Protein AF-A0A0S3RSI2-F1 (afdb_monomer)

Nearest PDB structures (foldseek):
  2rn7-assembly1_A  TM=2.345E-01  e=8.638E+00  Shigella flexneri

Mean predicted aligned error: 16.17 Å

Sequence (82 aa):
MVAKEAMKDDIFAIGNLAMRCLRLNGRKRPTMKEVSLELEALRKVQNSLQIKHDDEYPTTDIVEECTDERMPLCSEQDSTSF

Foldseek 3Di:
DPVVVLVVVLVVLVVVLVVLCPDPPPVSRDDVVVVVVSVVVSVVVVVVVDDDDPDDDDDPPPDDDDDDDDDDDDDDDDDDDD

Organism: NCBI:txid157739

pLDDT: mean 71.04, std 21.65, range [37.09, 98.44]

Solvent-accessible surface area (backbone atoms only — not comparable to full-atom values): 5632 Å² total; per-residue (Å²): 143,60,76,75,55,61,59,49,54,54,54,51,52,53,51,54,51,51,54,36,61,66,39,87,54,66,91,70,27,71,50,69,70,56,52,52,52,52,53,50,54,56,51,50,60,54,56,76,71,51,74,86,76,93,67,94,73,79,82,81,72,89,72,88,77,92,77,88,84,80,81,87,76,82,85,81,86,77,90,85,81,138

Structure (mmCIF, N/CA/C/O backbone):
data_AF-A0A0S3RSI2-F1
#
_entry.id   AF-A0A0S3RSI2-F1
#
loop_
_atom_site.group_PDB
_atom_site.id
_atom_site.type_symbol
_atom_site.label_atom_id
_atom_site.label_alt_id
_atom_site.label_comp_id
_atom_site.label_asym_id
_atom_site.label_entity_id
_atom_site.label_seq_id
_atom_site.pdbx_PDB_ins_code
_atom_site.Cartn_x
_atom_site.Cartn_y
_atom_site.Cartn_z
_atom_site.occupancy
_atom_site.B_iso_or_equiv
_atom_site.auth_seq_id
_atom_site.auth_comp_id
_atom_site.auth_asym_id
_atom_site.auth_atom_id
_atom_site.pdbx_PDB_model_num
ATOM 1 N N . MET A 1 1 ? 10.998 -0.525 -25.193 1.00 41.06 1 MET A N 1
ATOM 2 C C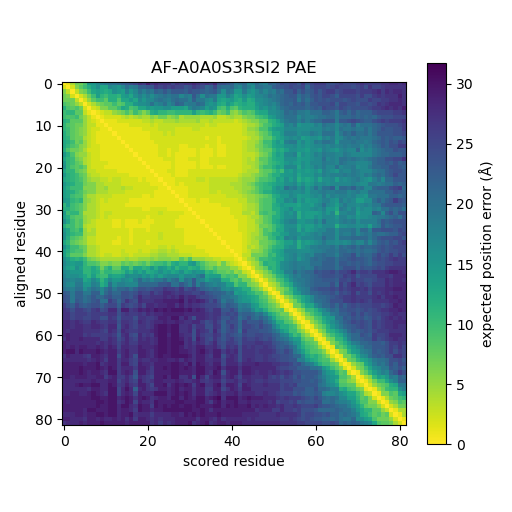A . MET A 1 1 ? 9.569 -0.626 -24.828 1.00 41.06 1 MET A CA 1
ATOM 3 C C . MET A 1 1 ? 9.498 -1.300 -23.463 1.00 41.06 1 MET A C 1
ATOM 5 O O . MET A 1 1 ? 9.307 -2.494 -23.422 1.00 41.06 1 MET A O 1
ATOM 9 N N . VAL A 1 2 ? 9.820 -0.589 -22.374 1.00 51.03 2 VAL A N 1
ATOM 10 C CA . VAL A 1 2 ? 9.805 -1.157 -20.998 1.00 51.03 2 VAL A CA 1
ATOM 11 C C . VAL A 1 2 ? 9.504 -0.057 -19.963 1.00 51.03 2 VAL A C 1
ATOM 13 O O . VAL A 1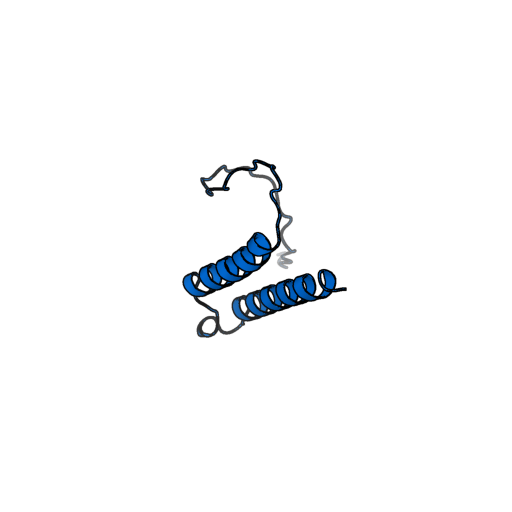 2 ? 8.755 -0.274 -19.023 1.00 51.03 2 VAL A O 1
ATOM 16 N N . ALA A 1 3 ? 9.969 1.180 -20.189 1.00 54.47 3 ALA A N 1
ATOM 17 C CA . ALA A 1 3 ? 9.755 2.292 -19.250 1.00 54.47 3 ALA A CA 1
ATOM 18 C C . ALA A 1 3 ? 8.279 2.703 -19.040 1.00 54.47 3 ALA A C 1
ATOM 20 O O . ALA A 1 3 ? 7.927 3.227 -17.990 1.00 54.47 3 ALA A O 1
ATOM 21 N N . LYS A 1 4 ? 7.399 2.472 -20.027 1.00 54.38 4 LYS A N 1
ATOM 22 C CA . LYS A 1 4 ? 5.981 2.865 -19.934 1.00 54.38 4 LYS A CA 1
ATOM 23 C C . LYS A 1 4 ? 5.116 1.890 -19.131 1.00 54.38 4 LYS A C 1
ATOM 25 O O . LYS A 1 4 ? 4.009 2.269 -18.770 1.00 54.38 4 LYS A O 1
ATOM 30 N N . GLU A 1 5 ? 5.559 0.652 -18.921 1.00 55.75 5 GLU A N 1
ATOM 31 C CA . GLU A 1 5 ? 4.790 -0.356 -18.173 1.00 55.75 5 GLU A CA 1
ATOM 32 C C . GLU A 1 5 ? 5.083 -0.264 -16.678 1.00 55.75 5 GLU A C 1
ATOM 34 O O . GLU A 1 5 ? 4.142 -0.134 -15.905 1.00 55.75 5 GLU A O 1
ATOM 39 N N . ALA A 1 6 ? 6.359 -0.137 -16.295 1.00 58.34 6 ALA A N 1
ATOM 40 C CA . ALA A 1 6 ? 6.756 0.071 -14.899 1.00 58.34 6 ALA A CA 1
ATOM 41 C C . ALA A 1 6 ? 6.049 1.282 -14.254 1.00 58.34 6 ALA A C 1
ATOM 43 O O . ALA A 1 6 ? 5.537 1.196 -13.144 1.00 58.34 6 ALA A O 1
ATOM 44 N N . MET A 1 7 ? 5.915 2.389 -14.995 1.00 68.06 7 MET A N 1
ATOM 45 C CA . MET A 1 7 ? 5.228 3.591 -14.507 1.00 68.06 7 MET A CA 1
ATOM 46 C C . MET A 1 7 ? 3.709 3.398 -14.322 1.00 68.06 7 MET A C 1
ATOM 48 O O . MET A 1 7 ? 3.091 4.110 -13.534 1.00 68.06 7 MET A O 1
ATOM 52 N N . LYS A 1 8 ? 3.078 2.458 -15.040 1.00 74.62 8 LYS A N 1
ATOM 53 C CA . LYS A 1 8 ? 1.641 2.167 -14.885 1.00 74.62 8 LYS A CA 1
ATOM 54 C C . LYS A 1 8 ? 1.369 1.329 -13.640 1.00 74.62 8 LYS A C 1
ATOM 56 O O . LYS A 1 8 ? 0.359 1.562 -12.976 1.00 74.62 8 LYS A O 1
ATOM 61 N N . ASP A 1 9 ? 2.265 0.402 -13.324 1.00 83.44 9 ASP A N 1
ATOM 62 C CA . ASP A 1 9 ? 2.122 -0.490 -12.174 1.00 83.44 9 ASP A CA 1
ATOM 63 C C . ASP A 1 9 ? 2.230 0.281 -10.851 1.00 83.44 9 ASP A C 1
ATOM 65 O O . ASP A 1 9 ? 1.418 0.065 -9.949 1.00 83.44 9 ASP A O 1
ATOM 69 N N . ASP A 1 10 ? 3.131 1.266 -10.772 1.00 85.19 10 ASP A N 1
ATOM 70 C CA . ASP A 1 10 ? 3.266 2.145 -9.602 1.00 85.19 10 ASP A CA 1
ATOM 71 C C . ASP A 1 10 ? 1.995 2.972 -9.355 1.00 85.19 10 ASP A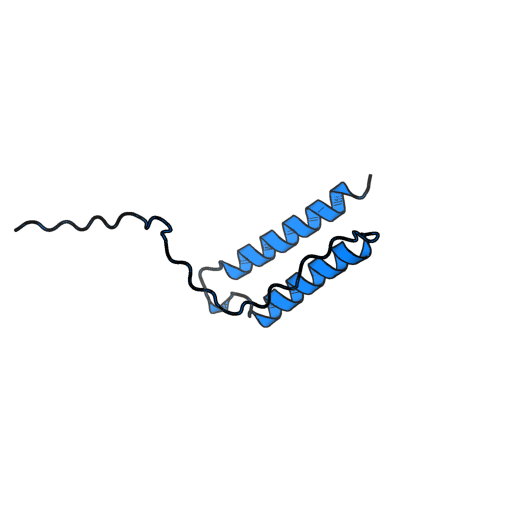 C 1
ATOM 73 O O . ASP A 1 10 ? 1.496 3.053 -8.230 1.00 85.19 10 ASP A O 1
ATOM 77 N N . ILE A 1 11 ? 1.414 3.547 -10.415 1.00 89.12 11 ILE A N 1
ATOM 78 C CA . ILE A 1 11 ? 0.160 4.311 -10.325 1.00 89.12 11 ILE A CA 1
ATOM 79 C C . ILE A 1 11 ? -0.975 3.412 -9.820 1.00 89.12 11 ILE A C 1
ATOM 81 O O . ILE A 1 11 ? -1.765 3.824 -8.966 1.00 89.12 11 ILE A O 1
ATOM 85 N N . PHE A 1 12 ? -1.053 2.176 -10.316 1.00 92.25 12 PHE A N 1
ATOM 86 C CA . PHE A 1 12 ? -2.068 1.222 -9.882 1.00 92.25 12 PHE A CA 1
ATOM 87 C C . PHE A 1 12 ? -1.877 0.808 -8.417 1.00 92.25 12 PHE A C 1
ATOM 89 O O . PHE A 1 12 ? -2.847 0.752 -7.657 1.00 92.25 12 PHE A O 1
ATOM 96 N N . ALA A 1 13 ? -0.636 0.577 -7.987 1.00 93.06 13 ALA A N 1
ATOM 97 C CA . ALA A 1 13 ? -0.316 0.251 -6.602 1.00 93.06 13 ALA A CA 1
ATOM 98 C C . ALA A 1 13 ? -0.703 1.387 -5.640 1.00 93.06 13 ALA A C 1
ATOM 100 O O . ALA A 1 13 ? -1.402 1.145 -4.651 1.00 93.06 13 ALA A O 1
ATOM 101 N N . ILE A 1 14 ? -0.353 2.636 -5.969 1.00 93.44 14 ILE A N 1
ATOM 102 C CA . ILE A 1 14 ? -0.733 3.820 -5.180 1.00 93.44 14 ILE A CA 1
ATOM 103 C C . ILE A 1 14 ? -2.259 3.976 -5.138 1.00 93.44 14 ILE A C 1
ATOM 105 O O . ILE A 1 14 ? -2.829 4.211 -4.070 1.00 93.44 14 ILE A O 1
ATOM 109 N N . GLY A 1 15 ? -2.942 3.796 -6.273 1.00 96.31 15 GLY A N 1
ATOM 110 C CA . GLY A 1 15 ? -4.404 3.845 -6.346 1.00 96.31 15 GLY A CA 1
ATOM 111 C C . GLY A 1 15 ? -5.076 2.802 -5.445 1.00 96.31 15 GLY A C 1
ATOM 112 O O . GLY A 1 15 ? -5.997 3.122 -4.690 1.00 96.31 15 GLY A O 1
ATOM 113 N N . ASN A 1 16 ? -4.574 1.566 -5.445 1.00 96.69 16 ASN A N 1
ATOM 114 C CA . ASN A 1 16 ? -5.070 0.501 -4.570 1.00 96.69 16 ASN A CA 1
ATOM 115 C C . ASN A 1 16 ? -4.809 0.783 -3.087 1.00 96.69 16 ASN A C 1
ATOM 117 O O . ASN A 1 16 ? -5.645 0.463 -2.234 1.00 96.69 16 ASN A O 1
ATOM 121 N N . LEU A 1 17 ? -3.660 1.379 -2.762 1.00 97.12 17 LEU A N 1
ATOM 122 C CA . LEU A 1 17 ? -3.351 1.817 -1.406 1.00 97.12 17 LEU A CA 1
ATOM 123 C C . LEU A 1 17 ? -4.332 2.908 -0.949 1.00 97.12 17 LEU A C 1
ATOM 125 O O . LEU A 1 17 ? -4.954 2.763 0.106 1.00 97.12 17 LEU A O 1
ATOM 129 N N . ALA A 1 18 ? -4.574 3.928 -1.777 1.00 97.81 18 ALA A N 1
ATOM 130 C CA . ALA A 1 18 ? -5.552 4.980 -1.498 1.00 97.81 18 ALA A CA 1
ATOM 131 C C . ALA A 1 18 ? -6.969 4.413 -1.297 1.00 97.81 18 ALA A C 1
ATOM 133 O O . ALA A 1 18 ? -7.645 4.757 -0.325 1.00 97.81 18 ALA A O 1
ATOM 134 N N . MET A 1 19 ? -7.400 3.473 -2.146 1.00 97.75 19 MET A N 1
ATOM 135 C CA . MET A 1 19 ? -8.703 2.813 -2.011 1.00 97.75 19 MET A CA 1
ATOM 136 C C . MET A 1 19 ? -8.846 2.080 -0.669 1.00 97.75 19 MET A C 1
ATOM 138 O O . MET A 1 19 ? -9.914 2.106 -0.051 1.00 97.75 19 MET A O 1
ATOM 142 N N . ARG A 1 20 ? -7.778 1.435 -0.180 1.00 97.94 20 ARG A N 1
ATOM 143 C CA . ARG A 1 20 ? -7.777 0.793 1.144 1.00 97.94 20 ARG A CA 1
ATOM 144 C C . ARG A 1 20 ? -7.841 1.813 2.282 1.00 97.94 20 ARG A C 1
ATOM 146 O O . ARG A 1 20 ? -8.582 1.578 3.238 1.00 97.94 20 ARG A O 1
ATOM 153 N N . CYS A 1 21 ? -7.137 2.938 2.172 1.00 98.06 21 CYS A N 1
ATOM 154 C CA . CYS A 1 21 ? -7.177 4.028 3.154 1.00 98.06 21 CYS A CA 1
ATOM 155 C C . CYS A 1 21 ? -8.557 4.699 3.242 1.00 98.06 21 CYS A C 1
ATOM 157 O O . CYS A 1 21 ? -9.003 5.055 4.331 1.00 98.06 21 CYS A O 1
ATOM 159 N N . LEU A 1 22 ? -9.271 4.809 2.119 1.00 98.06 22 LEU A N 1
ATOM 160 C CA . LEU A 1 22 ? -10.587 5.453 2.029 1.00 98.06 22 LEU A CA 1
ATOM 161 C C . LEU A 1 22 ? -11.771 4.520 2.349 1.00 98.06 22 LEU A C 1
ATOM 163 O O . LEU A 1 22 ? -12.929 4.897 2.172 1.00 98.06 22 LEU A O 1
ATOM 167 N N . ARG A 1 23 ? -11.527 3.299 2.848 1.00 97.75 23 ARG A N 1
ATOM 168 C CA . ARG A 1 23 ? -12.605 2.366 3.221 1.00 97.75 23 ARG A CA 1
ATOM 169 C C . ARG A 1 23 ? -13.556 2.988 4.249 1.00 97.75 23 ARG A C 1
ATOM 171 O O . ARG A 1 23 ? -13.119 3.514 5.273 1.00 97.75 23 ARG A O 1
ATOM 178 N N . LEU A 1 24 ? -14.865 2.847 4.024 1.00 97.06 24 LEU A N 1
ATOM 179 C CA . LEU A 1 24 ? -15.904 3.343 4.942 1.00 97.06 24 LEU A CA 1
ATOM 180 C C . LEU A 1 24 ? -15.785 2.715 6.337 1.00 97.06 24 LEU A C 1
ATOM 182 O O . LEU A 1 24 ? -15.900 3.396 7.351 1.00 97.06 24 LEU A O 1
ATOM 186 N N . ASN A 1 25 ? -15.490 1.414 6.392 1.00 97.19 25 ASN A N 1
ATOM 187 C CA . ASN A 1 25 ? -15.203 0.739 7.651 1.00 97.19 25 ASN A CA 1
ATOM 188 C C . ASN A 1 25 ? -13.747 0.993 8.066 1.00 97.19 25 ASN A C 1
ATOM 190 O O . ASN A 1 25 ? -12.827 0.387 7.511 1.00 97.19 25 ASN A O 1
ATOM 194 N N . GLY A 1 26 ? -13.560 1.837 9.085 1.00 96.88 26 GLY A N 1
ATOM 195 C CA . GLY A 1 26 ? -12.248 2.202 9.625 1.00 96.88 26 GLY A CA 1
ATOM 196 C C . GLY A 1 26 ? -11.395 1.012 10.073 1.00 96.88 26 GLY A C 1
ATOM 197 O O . GLY A 1 26 ? -10.187 1.033 9.880 1.00 96.88 26 GLY A O 1
ATOM 198 N N . ARG A 1 27 ? -12.006 -0.079 10.559 1.00 96.94 27 ARG A N 1
ATOM 199 C CA . ARG A 1 27 ? -11.274 -1.294 10.977 1.00 96.94 27 ARG A CA 1
ATOM 200 C C . ARG A 1 27 ? -10.639 -2.055 9.812 1.00 96.94 27 ARG A C 1
ATOM 202 O O . ARG A 1 27 ? -9.816 -2.932 10.032 1.00 96.94 27 ARG A O 1
ATOM 209 N N . LYS A 1 28 ? -11.068 -1.770 8.580 1.00 97.31 28 LYS A N 1
ATOM 210 C CA . LYS A 1 28 ? -10.527 -2.367 7.353 1.00 97.31 28 LYS A CA 1
ATOM 211 C C . LYS A 1 28 ? -9.478 -1.484 6.676 1.00 97.31 28 LYS A C 1
ATOM 213 O O . LYS A 1 28 ? -8.977 -1.892 5.624 1.00 97.31 28 LYS A O 1
ATOM 218 N N . ARG A 1 29 ? -9.233 -0.277 7.202 1.00 98.44 29 ARG A N 1
ATOM 219 C CA . ARG A 1 29 ? -8.175 0.615 6.724 1.00 98.44 29 ARG A CA 1
ATOM 220 C C . ARG A 1 29 ? -6.826 0.071 7.200 1.00 98.44 29 ARG A C 1
ATOM 222 O O . ARG A 1 29 ? -6.767 -0.484 8.296 1.00 98.44 29 ARG A O 1
ATOM 229 N N . PRO A 1 30 ? -5.770 0.208 6.392 1.00 98.31 30 PRO A N 1
ATOM 230 C CA . PRO A 1 30 ? -4.429 -0.138 6.825 1.00 98.31 30 PRO A CA 1
ATOM 231 C C . PRO A 1 30 ? -3.988 0.784 7.965 1.00 98.31 30 PRO A C 1
ATOM 233 O O . PRO A 1 30 ? -4.453 1.919 8.099 1.00 98.31 30 PRO A O 1
ATOM 236 N N . THR A 1 31 ? -3.067 0.293 8.779 1.00 98.19 31 THR A N 1
ATOM 237 C CA . THR A 1 31 ? -2.353 1.109 9.760 1.00 98.19 31 THR A CA 1
ATOM 238 C C . THR A 1 31 ? -1.366 2.033 9.048 1.00 98.19 31 THR A C 1
ATOM 240 O O . THR A 1 31 ? -0.830 1.687 7.997 1.00 98.19 31 THR A O 1
ATOM 243 N N . MET A 1 32 ? -1.039 3.185 9.640 1.00 97.62 32 MET A N 1
ATOM 244 C CA . MET A 1 32 ? -0.017 4.071 9.061 1.00 97.62 32 MET A CA 1
ATOM 245 C C . MET A 1 32 ? 1.346 3.388 8.912 1.00 97.62 32 MET A C 1
ATOM 247 O O . MET A 1 32 ? 2.074 3.694 7.979 1.00 97.62 32 MET A O 1
ATOM 251 N N . LYS A 1 33 ? 1.668 2.406 9.765 1.00 97.81 33 LYS A N 1
ATOM 252 C CA . LYS A 1 33 ? 2.880 1.589 9.620 1.00 97.81 33 LYS A CA 1
ATOM 253 C C . LYS A 1 33 ? 2.884 0.799 8.307 1.00 97.81 33 LYS A C 1
ATOM 255 O O . LYS A 1 33 ? 3.904 0.759 7.630 1.00 97.81 33 LYS A O 1
ATOM 260 N N . GLU A 1 34 ? 1.759 0.182 7.952 1.00 97.75 34 GLU A N 1
ATOM 261 C CA . GLU A 1 34 ? 1.609 -0.550 6.687 1.00 97.75 34 GLU A CA 1
ATOM 262 C C . GLU A 1 34 ? 1.637 0.402 5.490 1.00 97.75 34 GLU A C 1
ATOM 264 O O . GLU A 1 34 ? 2.324 0.124 4.512 1.00 97.75 34 GLU A O 1
ATOM 269 N N . VAL A 1 35 ? 0.952 1.547 5.591 1.00 97.31 35 VAL A N 1
ATOM 270 C CA . VAL A 1 35 ? 0.952 2.579 4.542 1.00 97.31 35 VAL A CA 1
ATOM 271 C C . VAL A 1 35 ? 2.372 3.080 4.272 1.00 97.31 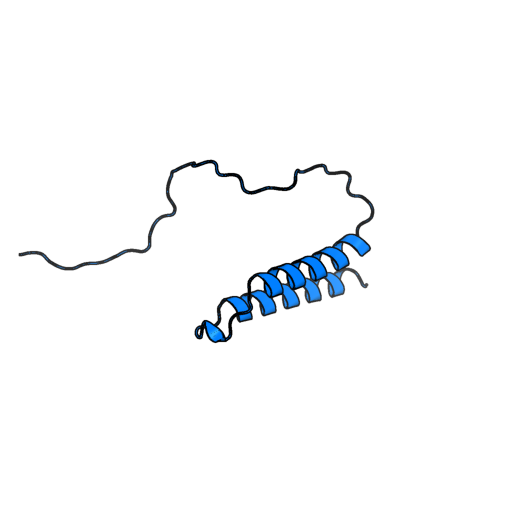35 VAL A C 1
ATOM 273 O O . VAL A 1 35 ? 2.796 3.118 3.119 1.00 97.31 35 VAL A O 1
ATOM 276 N N . SER A 1 36 ? 3.127 3.420 5.320 1.00 96.19 36 SER A N 1
ATOM 277 C CA . SER A 1 36 ? 4.507 3.894 5.188 1.00 96.19 36 SER A CA 1
ATOM 278 C C . SER A 1 36 ? 5.422 2.839 4.571 1.00 96.19 36 SER A C 1
ATOM 280 O O . SER A 1 36 ? 6.200 3.164 3.679 1.00 96.19 36 SER A O 1
ATOM 282 N N . LEU A 1 37 ? 5.301 1.577 4.999 1.00 95.94 37 LEU A N 1
ATOM 283 C CA . LEU A 1 37 ? 6.091 0.471 4.456 1.00 95.94 37 LEU A CA 1
ATOM 284 C C . LEU A 1 37 ? 5.838 0.283 2.952 1.00 95.94 37 LEU A C 1
ATOM 286 O O . LEU A 1 37 ? 6.773 0.106 2.174 1.00 95.94 37 LEU A O 1
ATOM 290 N N . GLU A 1 38 ? 4.573 0.322 2.540 1.00 95.00 38 GLU A N 1
ATOM 291 C CA . GLU A 1 38 ? 4.188 0.104 1.148 1.00 95.00 38 GLU A CA 1
ATOM 292 C C . GLU A 1 38 ? 4.639 1.256 0.241 1.00 95.00 38 GLU A C 1
ATOM 294 O O . GLU A 1 38 ? 5.172 1.020 -0.843 1.00 95.00 38 GLU A O 1
ATOM 299 N N . LEU A 1 39 ? 4.528 2.501 0.712 1.00 94.62 39 LEU A N 1
ATOM 300 C CA . LEU A 1 39 ? 5.050 3.667 -0.004 1.00 94.62 39 LEU A CA 1
ATOM 301 C C . LEU A 1 39 ? 6.581 3.655 -0.106 1.00 94.62 39 LEU A C 1
ATOM 303 O O . LEU A 1 39 ? 7.129 4.031 -1.143 1.00 94.62 39 LEU A O 1
ATOM 307 N N . GLU A 1 40 ? 7.286 3.210 0.935 1.00 93.12 40 GLU A N 1
AT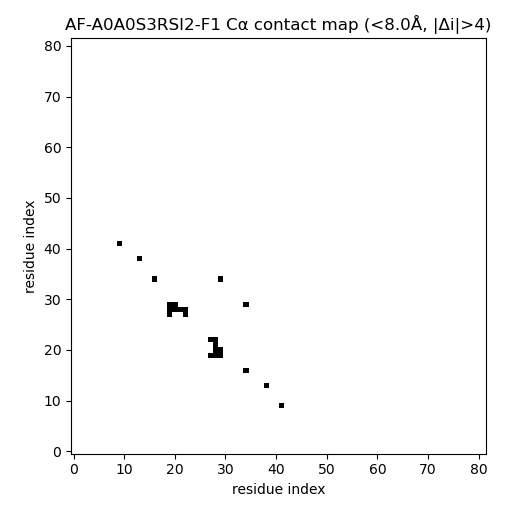OM 308 C CA . GLU A 1 40 ? 8.743 3.061 0.897 1.00 93.12 40 GLU A CA 1
ATOM 309 C C . GLU A 1 40 ? 9.171 2.005 -0.135 1.00 93.12 40 GLU A C 1
ATOM 311 O O . GLU A 1 40 ? 10.137 2.213 -0.875 1.00 93.12 40 GLU A O 1
ATOM 316 N N . ALA A 1 41 ? 8.435 0.894 -0.233 1.00 89.00 41 ALA A N 1
ATOM 317 C CA . ALA A 1 41 ? 8.691 -0.144 -1.227 1.00 89.00 41 ALA A CA 1
ATOM 318 C C . ALA A 1 41 ? 8.534 0.386 -2.662 1.00 89.00 41 ALA A C 1
ATOM 320 O O . ALA A 1 41 ? 9.413 0.154 -3.493 1.00 89.00 41 ALA A O 1
ATOM 321 N N . LEU A 1 42 ? 7.479 1.161 -2.931 1.00 87.25 42 LEU A N 1
ATOM 322 C CA . LEU A 1 42 ? 7.249 1.785 -4.240 1.00 87.25 42 LEU A CA 1
ATOM 323 C C . LEU A 1 42 ? 8.358 2.788 -4.602 1.00 87.25 42 LEU A C 1
ATOM 325 O O . LEU A 1 42 ? 8.872 2.777 -5.720 1.00 87.25 42 LEU A O 1
ATOM 329 N N . ARG A 1 43 ? 8.825 3.593 -3.635 1.00 82.81 43 ARG A N 1
ATOM 330 C CA . ARG A 1 43 ? 9.957 4.517 -3.842 1.00 82.81 43 ARG A CA 1
ATOM 331 C C . ARG A 1 43 ? 11.269 3.796 -4.171 1.00 82.81 43 ARG A C 1
ATOM 333 O O . ARG A 1 43 ? 12.044 4.279 -4.995 1.00 82.81 43 ARG A O 1
ATOM 340 N N . LYS A 1 44 ? 11.540 2.640 -3.554 1.00 73.12 44 LYS A N 1
ATOM 341 C CA . LYS A 1 44 ? 12.767 1.859 -3.815 1.00 73.12 44 LYS A CA 1
ATOM 342 C C . LYS A 1 44 ? 12.817 1.300 -5.237 1.00 73.12 44 LYS A C 1
ATOM 344 O O . LYS A 1 44 ? 13.894 1.289 -5.833 1.00 73.12 44 LYS A O 1
ATOM 349 N N . VAL A 1 45 ? 11.675 0.891 -5.794 1.00 66.19 45 VAL A N 1
ATOM 350 C CA . VAL A 1 45 ? 11.581 0.451 -7.197 1.00 66.19 45 VAL A CA 1
ATOM 351 C C . VAL A 1 45 ? 11.962 1.597 -8.136 1.00 66.19 45 VAL A C 1
ATOM 353 O O . VAL A 1 45 ? 12.798 1.414 -9.021 1.00 66.19 45 VAL A O 1
ATOM 356 N N . GLN A 1 46 ? 11.459 2.804 -7.874 1.00 62.19 46 GLN A N 1
ATOM 357 C CA . GLN A 1 46 ? 11.760 3.988 -8.677 1.00 62.19 46 GLN A CA 1
ATOM 358 C C . GLN A 1 46 ? 13.244 4.400 -8.598 1.00 62.19 46 GLN A C 1
ATOM 360 O O . GLN A 1 46 ? 13.858 4.689 -9.627 1.00 62.19 46 GLN A O 1
ATOM 365 N N . ASN A 1 47 ? 13.852 4.350 -7.406 1.00 59.03 47 ASN A N 1
ATOM 366 C CA . ASN A 1 47 ? 15.273 4.672 -7.214 1.00 59.03 47 ASN A CA 1
ATOM 367 C C . ASN A 1 47 ? 16.219 3.649 -7.861 1.00 59.03 47 ASN A C 1
ATOM 369 O O . ASN A 1 47 ? 17.312 4.016 -8.280 1.00 59.03 47 ASN A O 1
ATOM 373 N N . SER A 1 48 ? 15.811 2.381 -7.995 1.00 57.09 48 SER A N 1
ATOM 374 C CA . SER A 1 48 ? 16.610 1.367 -8.703 1.00 57.09 48 SER A CA 1
ATOM 375 C C . SER A 1 48 ? 16.715 1.610 -10.218 1.00 57.09 48 SER A C 1
ATOM 377 O O . SER A 1 48 ? 17.598 1.057 -10.871 1.00 57.09 48 SER A O 1
ATOM 379 N N . LEU A 1 49 ? 15.842 2.462 -10.770 1.00 56.53 49 LEU A N 1
ATOM 380 C CA . LEU A 1 49 ? 15.786 2.812 -12.191 1.00 56.53 49 LEU A CA 1
ATOM 381 C C . LEU A 1 49 ? 16.308 4.230 -12.489 1.00 56.53 49 LEU A C 1
ATOM 383 O O . LEU A 1 49 ? 16.475 4.577 -13.659 1.00 56.53 49 LEU A O 1
ATOM 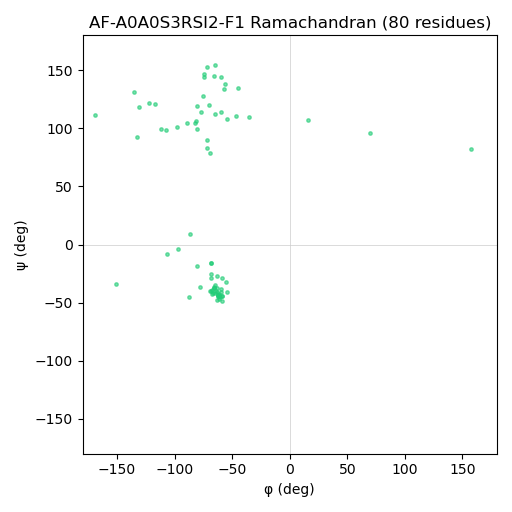387 N N . GLN A 1 50 ? 16.594 5.041 -11.464 1.00 52.84 50 GLN A N 1
ATOM 388 C CA . GLN A 1 50 ? 17.114 6.398 -11.624 1.00 52.84 50 GLN A CA 1
ATOM 389 C C . GLN A 1 50 ? 18.638 6.436 -11.463 1.00 52.84 50 GLN A C 1
ATOM 391 O O . GLN A 1 50 ? 19.195 6.446 -10.368 1.00 52.84 50 GLN A O 1
ATOM 396 N N . ILE A 1 51 ? 19.305 6.502 -12.619 1.00 58.62 51 ILE A N 1
ATOM 397 C CA . ILE A 1 51 ? 20.576 7.210 -12.799 1.00 58.62 51 ILE A CA 1
ATOM 398 C C . ILE A 1 51 ? 20.454 8.582 -12.118 1.00 58.62 51 ILE A C 1
ATOM 400 O O . ILE A 1 51 ? 19.434 9.247 -12.282 1.00 58.62 51 ILE A O 1
ATOM 404 N N . LYS A 1 52 ? 21.487 8.957 -11.353 1.00 47.22 52 LYS A N 1
ATOM 405 C CA . LYS A 1 52 ? 21.595 10.190 -10.560 1.00 47.22 52 LYS A CA 1
ATOM 406 C C . LYS A 1 52 ? 20.925 11.385 -11.241 1.00 47.22 52 LYS A C 1
ATOM 408 O O . LYS A 1 52 ? 21.440 11.893 -12.233 1.00 47.22 52 LYS A O 1
ATOM 413 N N . HIS A 1 53 ? 19.813 11.839 -10.679 1.00 47.31 53 HIS A N 1
ATOM 414 C CA . HIS A 1 53 ? 19.454 13.241 -10.781 1.00 47.31 53 HIS A CA 1
ATOM 415 C C . HIS A 1 53 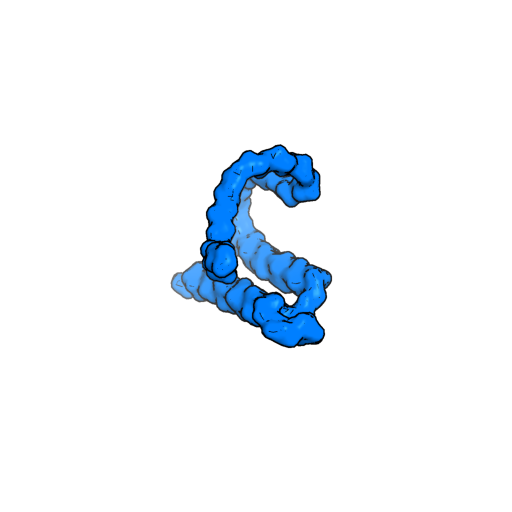? 20.107 13.927 -9.585 1.00 47.31 53 HIS A C 1
ATOM 417 O O . HIS A 1 53 ? 19.695 13.727 -8.442 1.00 47.31 53 HIS A O 1
ATOM 423 N N . ASP A 1 54 ? 21.194 14.646 -9.858 1.00 42.16 54 ASP A N 1
ATOM 424 C CA . ASP A 1 54 ? 21.748 15.639 -8.946 1.00 42.16 54 ASP A CA 1
ATOM 425 C C . ASP A 1 54 ? 20.758 16.810 -8.890 1.00 42.16 54 ASP A C 1
ATOM 427 O O . ASP A 1 54 ? 20.941 17.818 -9.558 1.00 42.16 54 ASP A O 1
ATOM 431 N N . ASP A 1 55 ? 19.679 16.647 -8.130 1.00 44.38 55 ASP A N 1
ATOM 432 C CA . ASP A 1 55 ? 18.796 17.741 -7.742 1.00 44.38 55 ASP A CA 1
ATOM 433 C C . ASP A 1 55 ? 18.546 17.616 -6.238 1.00 44.38 55 ASP A C 1
ATOM 435 O O . ASP A 1 55 ? 17.692 16.874 -5.750 1.00 44.38 55 ASP A O 1
ATOM 439 N N . GLU A 1 56 ? 19.392 18.325 -5.500 1.00 51.38 56 GLU A N 1
ATOM 440 C CA . GLU A 1 56 ? 19.236 18.644 -4.091 1.00 51.38 56 GLU A CA 1
ATOM 441 C C . GLU A 1 56 ? 17.877 19.323 -3.875 1.00 51.38 56 GLU A C 1
ATOM 443 O O . GLU A 1 56 ? 17.687 20.478 -4.245 1.00 51.38 56 GLU A O 1
ATOM 448 N N . TYR A 1 57 ? 16.929 18.611 -3.262 1.00 45.09 57 TYR A N 1
ATOM 449 C CA . TYR A 1 57 ? 15.805 19.224 -2.557 1.00 45.09 57 TYR A CA 1
ATOM 450 C C . TYR A 1 57 ? 15.608 18.521 -1.206 1.00 45.09 57 TYR A C 1
ATOM 452 O O . TYR A 1 57 ? 15.615 17.287 -1.154 1.00 45.09 57 TYR A O 1
ATOM 460 N N . PRO A 1 58 ? 15.478 19.273 -0.097 1.00 44.12 58 PRO A N 1
ATOM 461 C CA . PRO A 1 58 ? 15.643 18.745 1.249 1.00 44.12 58 PRO A CA 1
ATOM 462 C C . PRO A 1 58 ? 14.448 17.891 1.663 1.00 44.12 58 PRO A C 1
ATOM 464 O O . PRO A 1 58 ? 13.302 18.182 1.318 1.00 44.12 58 PRO A O 1
ATOM 467 N N . THR A 1 59 ? 14.728 16.861 2.458 1.00 46.50 59 THR A N 1
ATOM 468 C CA . THR A 1 59 ? 13.747 16.109 3.240 1.00 46.50 59 THR A CA 1
ATOM 469 C C . THR A 1 59 ? 12.827 17.092 3.962 1.00 46.50 59 THR A C 1
ATOM 471 O O . THR A 1 59 ? 13.266 17.799 4.864 1.00 46.50 59 THR A O 1
ATOM 474 N N . THR A 1 60 ? 11.557 17.172 3.563 1.00 42.25 60 THR A N 1
ATOM 475 C CA . THR A 1 60 ? 10.550 17.914 4.326 1.00 42.25 60 THR A CA 1
ATOM 476 C C . THR A 1 60 ? 10.239 17.119 5.590 1.00 42.25 60 THR A C 1
ATOM 478 O O . THR A 1 60 ? 9.283 16.341 5.634 1.00 42.25 60 THR A O 1
ATOM 481 N N . ASP A 1 61 ? 11.083 17.287 6.604 1.00 40.59 61 ASP A N 1
ATOM 482 C CA . ASP A 1 61 ? 10.669 17.156 7.991 1.00 40.59 61 ASP A CA 1
ATOM 483 C C . ASP A 1 61 ? 9.566 18.192 8.208 1.00 40.59 61 ASP A C 1
ATOM 485 O O . ASP A 1 61 ? 9.776 19.397 8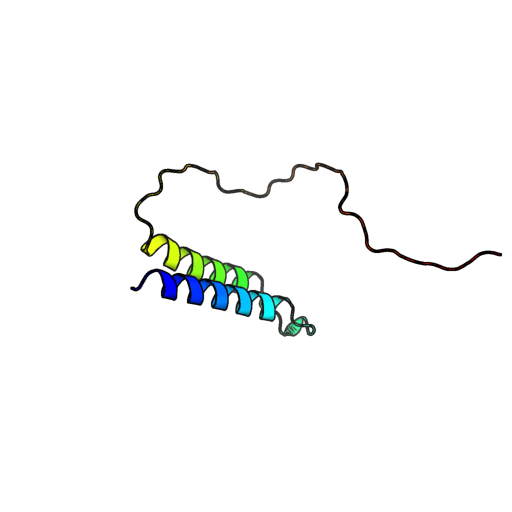.075 1.00 40.59 61 ASP A O 1
ATOM 489 N N . ILE A 1 62 ? 8.350 17.716 8.464 1.00 52.78 62 ILE A N 1
ATOM 490 C CA . ILE A 1 62 ? 7.234 18.577 8.834 1.00 52.78 62 ILE A CA 1
ATOM 491 C C . ILE A 1 62 ? 7.520 19.054 10.259 1.00 52.78 62 ILE A C 1
ATOM 493 O O . ILE A 1 62 ? 7.135 18.409 11.232 1.00 52.78 62 ILE A O 1
ATOM 497 N N . VAL A 1 63 ? 8.221 20.177 10.372 1.00 51.03 63 VAL A N 1
ATOM 498 C CA . VAL A 1 63 ? 8.127 21.081 11.515 1.00 51.03 63 VAL A CA 1
ATOM 499 C C . VAL A 1 63 ? 7.368 22.319 11.044 1.00 51.03 63 VAL A C 1
ATOM 501 O O . VAL A 1 63 ? 7.882 23.154 10.316 1.00 51.03 63 VAL A O 1
ATOM 504 N N . GLU A 1 64 ? 6.077 22.310 11.367 1.00 48.66 64 GLU A N 1
ATOM 505 C CA . GLU A 1 64 ? 5.191 23.446 11.644 1.00 48.66 64 GLU A CA 1
ATOM 506 C C . GLU A 1 64 ? 5.665 24.857 11.218 1.00 48.66 64 GLU A C 1
ATOM 508 O O . GLU A 1 64 ? 6.459 25.494 11.905 1.00 48.66 64 GLU A O 1
ATOM 513 N N . GLU A 1 65 ? 5.060 25.405 10.156 1.00 37.09 65 GLU A N 1
ATOM 514 C CA . GLU A 1 65 ? 4.912 26.856 9.980 1.00 37.09 65 GLU A CA 1
ATOM 515 C C . GLU A 1 65 ? 3.448 27.170 9.630 1.00 37.09 65 GLU A C 1
ATOM 517 O O . GLU A 1 65 ? 2.889 26.673 8.650 1.00 37.09 65 GLU A O 1
ATOM 522 N N . CYS A 1 66 ? 2.797 27.950 10.494 1.00 56.38 66 CYS A N 1
ATOM 523 C CA . CYS A 1 66 ? 1.397 28.339 10.382 1.00 56.38 66 CYS A CA 1
ATOM 524 C C . CYS A 1 66 ? 1.276 29.503 9.390 1.00 56.38 66 CYS A C 1
ATOM 526 O O . CYS A 1 66 ? 1.533 30.649 9.755 1.00 56.38 66 CYS A O 1
ATOM 528 N N . THR A 1 67 ? 0.891 29.229 8.142 1.00 47.56 67 THR A N 1
ATOM 529 C CA . THR A 1 67 ? 0.402 30.281 7.239 1.00 47.56 67 THR A CA 1
ATOM 530 C C . THR A 1 67 ? -1.081 30.063 6.966 1.00 47.56 67 THR A C 1
ATOM 532 O O . THR A 1 67 ? -1.502 29.196 6.202 1.00 47.56 67 THR A O 1
ATOM 535 N N . ASP A 1 68 ? -1.870 30.835 7.709 1.00 56.06 68 ASP A N 1
ATOM 536 C CA . ASP A 1 68 ? -3.283 31.098 7.472 1.00 56.06 68 ASP A CA 1
ATOM 537 C C . ASP A 1 68 ? -3.474 31.681 6.058 1.00 56.06 68 ASP A C 1
ATOM 539 O O . ASP A 1 68 ? -2.647 32.474 5.608 1.00 56.06 68 ASP A O 1
ATOM 543 N N . GLU A 1 69 ? -4.512 31.212 5.356 1.00 49.50 69 GLU A N 1
ATOM 544 C CA . GLU A 1 69 ? -5.444 31.966 4.490 1.00 49.50 69 GLU A CA 1
ATOM 545 C C . GLU A 1 69 ? -6.100 31.005 3.450 1.00 49.50 69 GLU A C 1
ATOM 547 O O . GLU A 1 69 ? -5.732 30.921 2.280 1.00 49.50 69 GLU A O 1
ATOM 552 N N . ARG A 1 70 ? -7.149 30.306 3.923 1.00 58.25 70 ARG A N 1
ATOM 553 C CA . ARG A 1 70 ? -8.402 29.912 3.220 1.00 58.25 70 ARG A CA 1
ATOM 554 C C . ARG A 1 70 ? -8.372 28.849 2.100 1.00 58.25 70 ARG A C 1
ATOM 556 O O . ARG A 1 70 ? -8.340 29.153 0.911 1.00 58.25 70 ARG A O 1
ATOM 563 N N . MET A 1 71 ? -8.676 27.600 2.476 1.00 51.56 71 MET A N 1
ATOM 564 C CA . MET A 1 71 ? -9.509 26.708 1.643 1.00 51.56 71 MET A CA 1
ATOM 565 C C . MET A 1 71 ? -10.984 27.146 1.757 1.00 51.56 71 MET A C 1
ATOM 567 O O . MET A 1 71 ? -11.474 27.258 2.882 1.00 51.56 71 MET A O 1
ATOM 571 N N . PRO A 1 72 ? -11.731 27.384 0.661 1.00 54.69 72 PRO A N 1
ATOM 572 C CA . PRO A 1 72 ? -13.150 27.709 0.766 1.00 54.69 72 PRO A CA 1
ATOM 573 C C . PRO A 1 72 ? -13.945 26.473 1.218 1.00 54.69 72 PRO A C 1
ATOM 575 O O . PRO A 1 72 ? -13.926 25.430 0.564 1.00 54.69 72 PRO A O 1
ATOM 578 N N . LEU A 1 73 ? -14.628 26.598 2.360 1.00 50.72 73 LEU A N 1
ATOM 579 C CA . LEU A 1 73 ? -15.512 25.581 2.931 1.00 50.72 73 LEU A CA 1
ATOM 580 C C . LEU A 1 73 ? -16.741 25.342 2.032 1.00 50.72 73 LEU A C 1
ATOM 582 O O . LEU A 1 73 ? -17.284 26.273 1.436 1.00 50.72 73 LEU A O 1
ATOM 586 N N . CYS A 1 74 ? -17.208 24.091 1.985 1.00 42.91 74 CYS A N 1
ATOM 587 C CA . CYS A 1 74 ? -18.508 23.719 1.420 1.00 42.91 74 CYS A CA 1
ATOM 588 C C . CYS A 1 74 ? -19.657 24.432 2.158 1.00 42.91 74 CYS A C 1
ATOM 590 O O . CYS A 1 74 ? -19.601 24.626 3.368 1.00 42.91 74 CYS A O 1
ATOM 592 N N . SER A 1 75 ? -20.695 24.812 1.412 1.00 44.62 75 SER A N 1
ATOM 593 C CA . SER A 1 75 ? -21.840 25.606 1.865 1.00 44.62 75 SER A CA 1
ATOM 594 C C . SER A 1 75 ? -22.691 24.880 2.912 1.00 44.62 75 SER A C 1
ATOM 596 O O . SER A 1 75 ? -23.405 23.937 2.577 1.00 44.62 75 SER A O 1
ATOM 598 N N . GLU A 1 76 ? -22.692 25.363 4.152 1.00 55.00 76 GLU A N 1
ATOM 599 C CA . GLU A 1 76 ? -23.769 25.065 5.095 1.00 55.00 76 GLU A CA 1
ATOM 600 C C . GLU A 1 76 ? -24.925 26.026 4.794 1.00 55.00 76 GLU A C 1
ATOM 602 O O . GLU A 1 76 ? -24.858 27.225 5.062 1.00 55.00 76 GLU A O 1
ATOM 607 N N . GLN A 1 77 ? -25.973 25.513 4.147 1.00 64.50 77 GLN A N 1
ATOM 608 C CA . GLN A 1 77 ? -27.281 26.148 4.228 1.00 64.50 77 GLN A CA 1
ATOM 609 C C . GLN A 1 77 ? -27.854 25.761 5.584 1.00 64.50 77 GLN A C 1
ATOM 611 O O . GLN A 1 77 ? -28.154 24.585 5.782 1.00 64.50 77 GLN A O 1
ATOM 616 N N . ASP A 1 78 ? -28.037 26.726 6.483 1.00 53.25 78 ASP A N 1
ATOM 617 C CA . ASP A 1 78 ? -28.992 26.547 7.567 1.00 53.25 78 ASP A CA 1
ATOM 618 C C . ASP A 1 78 ? -30.106 27.584 7.447 1.00 53.25 78 ASP A C 1
ATOM 620 O O . ASP A 1 78 ? -29.892 28.797 7.376 1.00 53.25 78 ASP A O 1
ATOM 624 N N . SER A 1 79 ? -31.315 27.051 7.315 1.00 64.50 79 SER A N 1
ATOM 625 C CA . SER A 1 79 ? -32.553 27.809 7.334 1.00 64.50 79 SER A CA 1
ATOM 626 C C . SER A 1 79 ? -32.886 28.080 8.788 1.00 64.50 79 SER A C 1
ATOM 628 O O . SER A 1 79 ? -33.143 27.135 9.521 1.00 64.50 79 SER A O 1
ATOM 630 N N . THR A 1 80 ? -32.969 29.339 9.204 1.00 58.53 80 THR A N 1
ATOM 631 C CA . THR A 1 80 ? -33.938 29.758 10.231 1.00 58.53 80 THR A CA 1
ATOM 632 C C . THR A 1 80 ? -33.988 31.281 10.307 1.00 58.53 80 THR A C 1
ATOM 634 O O . THR A 1 80 ? -33.041 31.945 10.716 1.00 58.53 80 THR A O 1
ATOM 637 N N . SER A 1 81 ? -35.123 31.837 9.891 1.00 58.97 81 SER A N 1
ATOM 638 C CA . SER A 1 81 ? -35.531 33.216 10.143 1.00 58.97 81 SER A CA 1
ATOM 639 C C . SER A 1 81 ? -36.872 33.155 10.870 1.00 58.97 81 SER A C 1
ATOM 641 O O . SER A 1 81 ? -37.796 32.556 10.324 1.00 58.97 81 SER A O 1
ATOM 643 N N . PHE A 1 82 ? -36.884 33.746 12.071 1.00 55.88 82 PHE A N 1
ATOM 644 C CA . PHE A 1 82 ? -37.991 34.117 12.972 1.00 55.88 82 PHE A CA 1
ATOM 645 C C . PHE A 1 82 ? -39.100 33.104 13.295 1.00 55.88 82 PHE A C 1
ATOM 647 O O . PHE A 1 82 ? -39.914 32.762 12.413 1.00 55.88 82 PHE A O 1
#

Secondary structure (DSSP, 8-state):
--HHHHHHHHHHHHHHHHHHHT-SSGGGSPPHHHHHHHHHHHHHHHHHH---------------------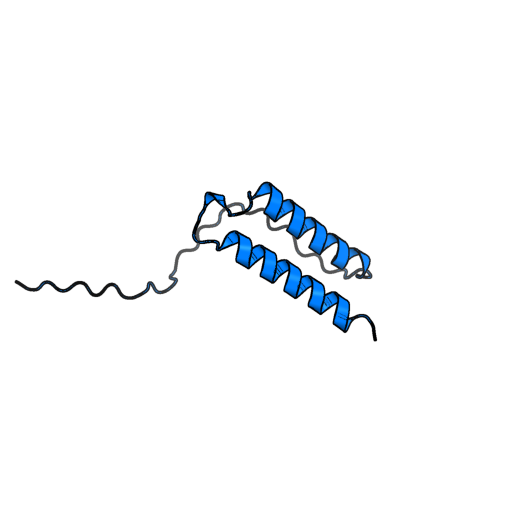PPPP--------

Radius of gyration: 20.08 Å; Cα contacts (8 Å, |Δi|>4): 12; chains: 1; bounding box: 60×36×38 Å